Protein AF-A0A5U6JDJ9-F1 (afdb_monomer_lite)

Structure (mmCIF, N/CA/C/O backbone):
data_AF-A0A5U6JDJ9-F1
#
_entry.id   AF-A0A5U6JDJ9-F1
#
loop_
_atom_site.group_PDB
_atom_site.id
_atom_site.type_symbol
_atom_site.label_atom_id
_atom_site.label_alt_id
_atom_site.label_comp_id
_atom_site.label_asym_id
_atom_site.label_entity_id
_atom_site.label_seq_id
_atom_site.pdbx_PDB_ins_code
_atom_site.Cartn_x
_atom_site.Cartn_y
_atom_site.Cartn_z
_atom_site.occupancy
_atom_site.B_iso_or_equiv
_atom_site.auth_seq_id
_atom_site.auth_comp_id
_atom_site.auth_asym_id
_atom_site.auth_atom_id
_atom_site.pdbx_PDB_model_num
ATOM 1 N N . MET A 1 1 ? 1.071 -1.198 8.449 1.00 51.75 1 MET A N 1
ATOM 2 C CA . MET A 1 1 ? 0.507 -2.455 7.903 1.00 51.75 1 MET A CA 1
ATOM 3 C C . MET A 1 1 ? -0.867 -2.618 8.512 1.00 51.75 1 MET A C 1
ATOM 5 O O . MET A 1 1 ? -0.961 -2.592 9.732 1.00 51.75 1 MET A O 1
ATOM 9 N N . GLN A 1 2 ? -1.909 -2.753 7.690 1.00 64.31 2 GLN A N 1
ATOM 10 C CA . GLN A 1 2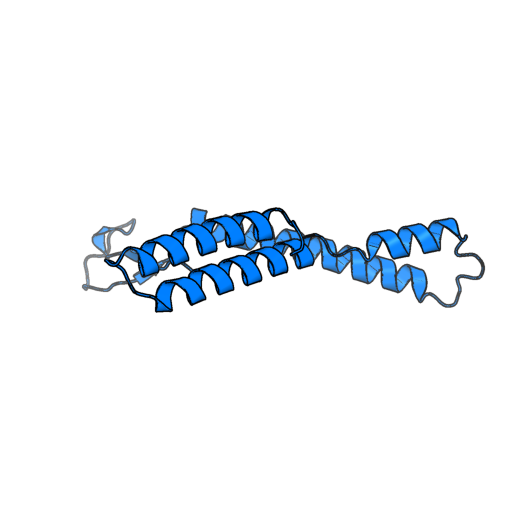 ? -3.269 -2.951 8.193 1.00 64.31 2 GLN A CA 1
ATOM 11 C C . GLN A 1 2 ? -3.293 -4.224 9.040 1.00 64.31 2 GLN A C 1
ATOM 13 O O . GLN A 1 2 ? -2.798 -5.268 8.609 1.00 64.31 2 GLN A O 1
ATOM 18 N N . GLN A 1 3 ? -3.781 -4.110 10.271 1.00 67.75 3 GLN A N 1
ATOM 19 C CA . GLN A 1 3 ? -3.819 -5.234 11.193 1.00 67.75 3 GLN A CA 1
ATOM 20 C C . GLN A 1 3 ? -4.713 -6.322 10.591 1.00 67.75 3 GLN A C 1
ATOM 22 O O . GLN A 1 3 ? -5.856 -6.051 10.222 1.00 67.75 3 GLN A O 1
ATOM 27 N N . VAL A 1 4 ? -4.177 -7.537 10.441 1.00 75.12 4 VAL A N 1
ATOM 28 C CA . VAL A 1 4 ? -4.956 -8.665 9.920 1.00 75.12 4 VAL A CA 1
ATOM 29 C C . VAL A 1 4 ? -6.096 -8.915 10.895 1.00 75.12 4 VAL A C 1
ATOM 31 O O . VAL A 1 4 ? -5.864 -9.179 12.075 1.00 75.12 4 VAL A O 1
ATOM 34 N N . LYS A 1 5 ? -7.329 -8.791 10.406 1.00 84.62 5 LYS A N 1
ATOM 35 C CA . LYS A 1 5 ? -8.511 -9.026 11.221 1.00 84.62 5 LYS A CA 1
ATOM 36 C C . LYS A 1 5 ? -8.713 -10.528 11.361 1.00 84.62 5 LYS A C 1
ATOM 38 O O . LYS A 1 5 ? -8.979 -11.222 10.381 1.00 84.62 5 LYS A O 1
ATOM 43 N N . ILE A 1 6 ? -8.533 -11.006 12.584 1.00 89.31 6 ILE A N 1
ATOM 44 C CA . ILE A 1 6 ? -8.700 -12.409 12.941 1.00 89.31 6 ILE A CA 1
ATOM 45 C C . ILE A 1 6 ? -10.106 -12.582 13.501 1.00 89.31 6 ILE A C 1
ATOM 47 O O . ILE A 1 6 ? -10.537 -11.836 14.382 1.00 89.31 6 ILE A O 1
ATOM 51 N N . TYR A 1 7 ? -10.822 -13.554 12.955 1.00 89.44 7 TYR A N 1
ATOM 52 C CA . TYR A 1 7 ? -12.144 -13.957 13.402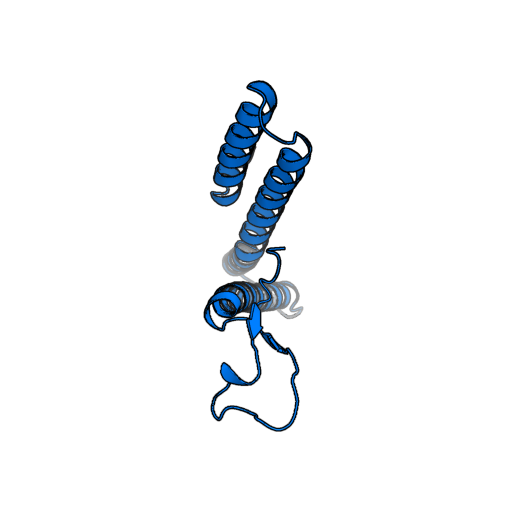 1.00 89.44 7 TYR A CA 1
ATOM 53 C C . TYR A 1 7 ? -12.026 -15.323 14.046 1.00 89.44 7 TYR A C 1
ATOM 55 O O . TYR A 1 7 ? -11.308 -16.178 13.541 1.00 89.44 7 TYR A O 1
ATOM 63 N N . THR A 1 8 ? -12.767 -15.551 15.117 1.00 90.69 8 THR A N 1
ATOM 64 C CA . THR A 1 8 ? -12.821 -16.865 15.747 1.00 90.69 8 THR A CA 1
ATOM 65 C C . THR A 1 8 ? -14.120 -17.547 15.345 1.00 90.69 8 THR A C 1
ATOM 67 O O . THR A 1 8 ? -15.190 -16.955 15.488 1.00 90.69 8 THR A O 1
ATOM 70 N N . ALA A 1 9 ? -14.033 -18.780 14.849 1.00 87.94 9 ALA A N 1
ATOM 71 C CA . ALA A 1 9 ? -15.195 -19.630 14.618 1.00 87.94 9 ALA A CA 1
ATOM 72 C C . ALA A 1 9 ? -15.207 -20.803 15.597 1.00 87.94 9 ALA A C 1
ATOM 74 O O . ALA A 1 9 ? -14.163 -21.346 15.975 1.00 87.94 9 ALA A O 1
ATOM 75 N N . SER A 1 10 ? -16.414 -21.183 15.995 1.00 86.81 10 SER A N 1
ATOM 76 C CA . SER A 1 10 ? -16.686 -22.365 16.800 1.00 86.81 10 SER A CA 1
ATOM 77 C C . SER A 1 10 ? -16.930 -23.593 15.909 1.00 86.81 10 SER A C 1
ATOM 79 O O . SER A 1 10 ? -17.206 -23.449 14.715 1.00 86.81 10 SER A O 1
ATOM 81 N N . PRO A 1 11 ? -16.905 -24.819 16.457 1.00 84.31 11 PRO A N 1
ATOM 82 C CA . PRO A 1 11 ? -17.114 -26.040 15.678 1.00 84.31 11 PRO A CA 1
ATOM 83 C C . PRO A 1 11 ? -18.506 -26.103 15.027 1.00 84.31 11 PRO A C 1
ATOM 85 O O . PRO A 1 11 ? -18.680 -26.772 14.008 1.00 84.31 11 PRO A O 1
ATOM 88 N N . SER A 1 12 ? -19.486 -25.386 15.593 1.00 85.19 12 SER A N 1
ATOM 89 C CA . SER A 1 12 ? -20.840 -25.219 15.051 1.00 85.19 12 SER A CA 1
ATOM 90 C C . SER A 1 12 ? -20.925 -24.283 13.845 1.00 85.19 12 SER A C 1
ATOM 92 O O . SER A 1 12 ? -21.875 -24.398 13.076 1.00 85.19 12 SER A O 1
ATOM 94 N N . ASP A 1 13 ? -19.950 -23.391 13.660 1.00 86.31 13 ASP A N 1
ATOM 95 C CA . ASP A 1 13 ? -19.905 -22.459 12.525 1.00 86.31 13 ASP A CA 1
ATOM 96 C C . ASP A 1 13 ? -19.282 -23.104 11.269 1.00 86.31 13 ASP A C 1
ATOM 98 O O . ASP A 1 13 ? -19.304 -22.520 10.184 1.00 86.31 13 ASP A O 1
ATOM 102 N N . LEU A 1 14 ? -18.710 -24.308 11.401 1.00 83.88 14 LEU A N 1
ATOM 103 C CA . LEU A 1 14 ? -18.064 -25.045 10.314 1.00 83.88 14 LEU A CA 1
ATOM 104 C C . LEU A 1 14 ? -19.069 -25.869 9.500 1.00 83.88 14 LEU A C 1
ATOM 106 O O . LEU A 1 14 ? -20.111 -26.302 9.991 1.00 83.88 14 LEU A O 1
ATOM 110 N N . SER A 1 15 ? -18.722 -26.137 8.239 1.00 85.94 15 SER A N 1
ATOM 111 C CA . SER A 1 15 ? -19.502 -27.002 7.353 1.00 85.94 15 SER A CA 1
ATOM 112 C C . SER A 1 15 ? -18.630 -28.151 6.816 1.00 85.94 15 SER A C 1
ATOM 114 O O . SER A 1 15 ? -17.710 -27.880 6.040 1.00 85.94 15 SER A O 1
ATOM 116 N N . PRO A 1 16 ? -18.892 -29.420 7.203 1.00 87.50 16 PRO A N 1
ATOM 117 C CA . PRO A 1 16 ? -19.909 -29.852 8.170 1.00 87.50 16 PRO A CA 1
ATOM 118 C C . PRO A 1 16 ? -19.543 -29.488 9.630 1.00 87.50 16 PRO A C 1
ATOM 120 O O . PRO A 1 16 ? -18.356 -29.357 9.936 1.00 87.50 16 PRO A O 1
ATOM 123 N N . PRO A 1 17 ? -20.528 -29.364 10.544 1.00 84.00 17 PRO A N 1
ATOM 124 C CA . PRO A 1 17 ? -20.262 -29.054 11.950 1.00 84.00 17 PRO A CA 1
ATOM 125 C C . PRO A 1 17 ? -19.507 -30.188 12.650 1.00 84.00 17 PRO A C 1
ATOM 127 O O . PRO A 1 17 ? -19.830 -31.363 12.458 1.00 84.00 17 PRO A O 1
ATOM 130 N N . VAL A 1 18 ? -18.544 -29.850 13.509 1.00 83.81 18 VAL A N 1
ATOM 131 C CA . VAL A 1 18 ? -17.757 -30.838 14.268 1.00 83.81 18 VAL A CA 1
ATOM 132 C C . VAL A 1 18 ? -18.309 -30.959 15.692 1.00 83.81 18 VAL A C 1
ATOM 134 O O . VAL A 1 18 ? -18.449 -29.960 16.387 1.00 83.81 18 VAL A O 1
ATOM 137 N N . GLN A 1 19 ? -18.641 -32.181 16.126 1.00 76.00 19 GLN A N 1
ATOM 138 C CA . GLN A 1 19 ? -19.337 -32.439 17.402 1.00 76.00 19 GLN A CA 1
ATOM 139 C C . GLN A 1 19 ? -18.468 -3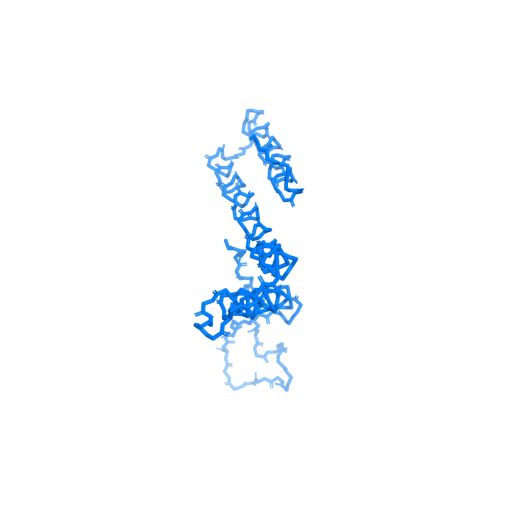3.097 18.486 1.00 76.00 19 GLN A C 1
ATOM 141 O O . GLN A 1 19 ? -18.943 -33.276 19.604 1.00 76.00 19 GLN A O 1
ATOM 146 N N . SER A 1 20 ? -17.233 -33.512 18.174 1.00 70.44 20 SER A N 1
ATOM 147 C CA . SER A 1 20 ? -16.462 -34.369 19.085 1.00 70.44 20 SER A CA 1
ATOM 148 C C . SER A 1 20 ? -15.859 -33.614 20.269 1.00 70.44 20 SER A C 1
ATOM 150 O O . SER A 1 20 ? -15.804 -34.186 21.351 1.00 70.44 20 SER A O 1
ATOM 152 N N . GLU A 1 21 ? -15.431 -32.356 20.087 1.00 70.94 21 GLU A N 1
ATOM 153 C CA . GLU A 1 21 ? -14.784 -31.533 21.122 1.00 70.94 21 GLU A CA 1
ATOM 154 C C . GLU A 1 21 ? -14.998 -30.026 20.867 1.00 70.94 21 GLU A C 1
ATOM 156 O O . GLU A 1 21 ? -15.113 -29.592 19.718 1.00 70.94 21 GLU A O 1
ATOM 161 N N . SER A 1 22 ? -15.030 -29.213 21.933 1.00 76.81 22 SER A N 1
ATOM 162 C CA . SER A 1 22 ? -15.036 -27.746 21.819 1.00 76.81 22 SER A CA 1
ATOM 163 C C . SER A 1 22 ? -13.632 -27.234 21.507 1.00 76.81 22 SER A C 1
ATOM 165 O O . SER A 1 22 ? -12.764 -27.237 22.377 1.00 76.81 2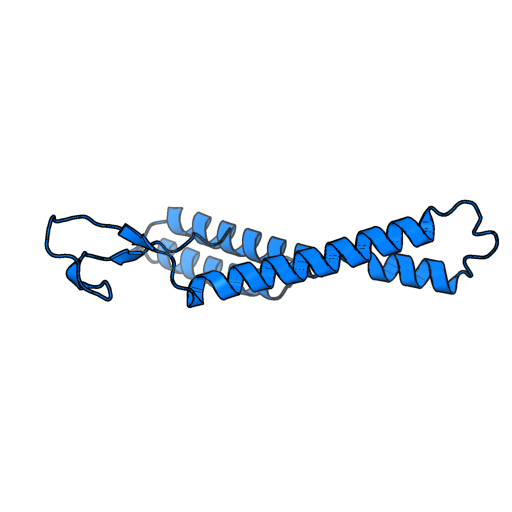2 SER A O 1
ATOM 167 N N . PHE A 1 23 ? -13.430 -26.736 20.289 1.00 80.19 23 PHE A N 1
ATOM 168 C CA . PHE A 1 23 ? -12.229 -26.007 19.882 1.00 80.19 23 PHE A CA 1
ATOM 169 C C . PHE A 1 23 ? -12.614 -24.671 19.240 1.00 80.19 23 PHE A C 1
ATOM 171 O O . PHE A 1 23 ? -13.719 -24.515 18.731 1.00 80.19 23 PHE A O 1
ATOM 178 N N . CYS A 1 24 ? -11.705 -23.705 19.247 1.00 80.94 24 CYS A N 1
ATOM 179 C CA . CYS A 1 24 ? -11.825 -22.494 18.445 1.00 80.94 24 CYS A CA 1
ATOM 180 C C . CYS A 1 24 ? -10.768 -22.510 17.339 1.00 80.94 24 CYS A C 1
ATOM 182 O O . CYS A 1 24 ? -9.655 -22.997 17.543 1.00 80.94 24 CYS A O 1
ATOM 184 N N . VAL A 1 25 ? -11.128 -21.993 16.164 1.00 85.69 25 VAL A N 1
ATOM 185 C CA . VAL A 1 25 ? -10.177 -21.733 15.079 1.00 85.69 25 VAL A CA 1
ATOM 186 C C . VAL A 1 25 ? -10.193 -20.262 14.721 1.00 85.69 25 VAL A C 1
ATOM 188 O O . VAL A 1 25 ? -11.254 -19.655 14.567 1.00 85.69 25 VAL A O 1
ATOM 191 N N . ASP A 1 26 ? -8.996 -19.719 14.564 1.00 90.69 26 ASP A N 1
ATOM 192 C CA . ASP A 1 26 ? -8.779 -18.379 14.055 1.00 90.69 26 ASP A CA 1
ATOM 193 C C . ASP A 1 26 ? -8.750 -18.413 12.525 1.00 90.69 26 ASP A C 1
ATOM 195 O O . ASP A 1 26 ? -8.062 -19.227 11.904 1.00 90.69 26 ASP A O 1
ATOM 199 N N . LEU A 1 27 ? -9.533 -17.533 11.913 1.00 88.69 27 LEU A N 1
ATOM 200 C CA . LEU A 1 27 ? -9.769 -17.457 10.479 1.00 88.69 27 LEU A CA 1
ATOM 201 C C . LEU A 1 27 ? -9.586 -16.023 9.993 1.00 88.69 27 LEU A C 1
ATOM 203 O O . LEU A 1 27 ? -9.826 -15.052 10.713 1.00 88.69 27 LEU A O 1
ATOM 207 N N . VAL A 1 28 ? -9.231 -15.900 8.718 1.00 87.31 28 VAL A N 1
ATOM 208 C CA . VAL A 1 28 ? -9.249 -14.636 7.983 1.00 87.31 28 VAL A CA 1
ATOM 209 C C . VAL A 1 28 ? -10.318 -14.753 6.910 1.00 87.31 28 VAL A C 1
ATOM 211 O O . VAL A 1 28 ? -10.344 -15.727 6.154 1.00 87.31 28 VAL A O 1
ATOM 214 N N . LEU A 1 29 ? -11.218 -13.774 6.839 1.00 87.69 29 LEU A N 1
ATOM 215 C CA . LEU A 1 29 ? -12.221 -13.758 5.782 1.00 87.69 29 LEU A CA 1
ATOM 216 C C . LEU A 1 29 ? -11.544 -13.547 4.429 1.00 87.69 29 LEU A C 1
ATOM 218 O O . LEU A 1 29 ? -10.691 -12.673 4.275 1.00 87.69 29 LEU A O 1
ATOM 222 N N . ALA A 1 30 ? -11.987 -14.290 3.414 1.00 87.44 30 ALA A N 1
ATOM 223 C CA . ALA A 1 30 ? -11.495 -14.113 2.049 1.00 87.44 30 ALA A CA 1
ATOM 224 C C . ALA A 1 30 ? -11.680 -12.665 1.557 1.00 87.44 30 ALA A C 1
ATOM 226 O O . ALA A 1 30 ? -10.847 -12.154 0.816 1.00 87.44 30 ALA A O 1
ATOM 227 N N . SER A 1 31 ? -12.737 -11.970 2.001 1.00 86.62 31 SER A N 1
ATOM 228 C CA . SER A 1 31 ? -12.945 -10.546 1.712 1.00 86.62 31 SER A CA 1
ATOM 229 C C . SER A 1 31 ? -11.789 -9.67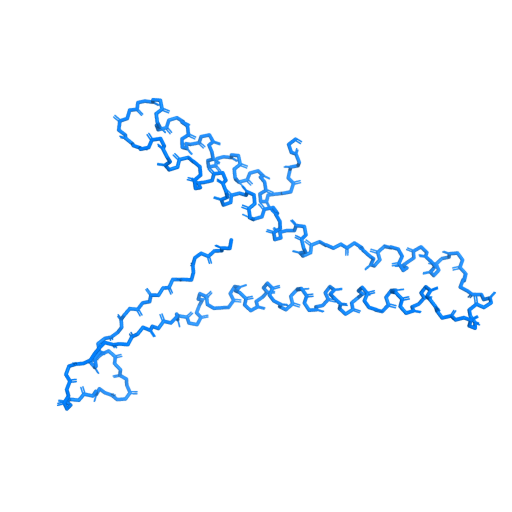1 2.176 1.00 86.62 31 SER A C 1
ATOM 231 O O . SER A 1 31 ? -11.367 -8.798 1.423 1.00 86.62 31 SER A O 1
ATOM 233 N N . ASP A 1 32 ? -11.288 -9.942 3.377 1.00 82.75 32 ASP A N 1
ATOM 234 C CA . ASP A 1 32 ? -10.264 -9.151 4.053 1.00 82.75 32 ASP A CA 1
ATOM 235 C C . ASP A 1 32 ? -8.881 -9.498 3.478 1.00 82.75 32 ASP A C 1
ATOM 237 O O . ASP A 1 32 ? -7.997 -8.649 3.398 1.00 82.75 32 ASP A O 1
ATOM 241 N N . TYR A 1 33 ? -8.716 -10.729 2.982 1.00 85.69 33 TYR A N 1
ATOM 242 C CA . TYR A 1 33 ? -7.504 -11.168 2.294 1.00 85.69 33 TYR A CA 1
ATOM 243 C C . TYR A 1 33 ? -7.366 -10.596 0.871 1.00 85.69 33 TYR A C 1
ATOM 245 O O . TYR A 1 33 ? -6.255 -10.288 0.443 1.00 85.69 33 TYR A O 1
ATOM 253 N N . ARG A 1 34 ? -8.478 -10.379 0.148 1.00 87.31 34 ARG A N 1
ATOM 254 C CA . ARG A 1 34 ? -8.459 -9.859 -1.238 1.00 87.31 34 ARG A CA 1
ATOM 255 C C . ARG A 1 34 ? -7.750 -8.513 -1.377 1.00 87.31 34 ARG A C 1
ATOM 257 O O . ARG A 1 34 ? -7.087 -8.275 -2.383 1.00 87.31 34 ARG A O 1
ATOM 264 N N . GLU A 1 35 ? -7.892 -7.622 -0.397 1.00 82.62 35 GLU A N 1
ATOM 265 C CA . GLU A 1 35 ? -7.214 -6.320 -0.435 1.00 82.62 35 GLU A CA 1
ATOM 266 C C . GLU A 1 35 ? -5.690 -6.485 -0.346 1.00 82.62 35 GLU A C 1
ATOM 268 O O . GLU A 1 35 ? -4.937 -5.827 -1.070 1.00 82.62 35 GLU A O 1
ATOM 273 N N . LEU A 1 36 ? -5.231 -7.407 0.504 1.00 85.44 36 LEU A N 1
ATOM 274 C CA . LEU A 1 36 ? -3.817 -7.728 0.640 1.00 85.44 36 LEU A CA 1
ATOM 275 C C . LEU A 1 36 ? -3.272 -8.393 -0.629 1.00 85.44 36 LEU A C 1
ATOM 277 O O . LEU A 1 36 ? -2.209 -8.001 -1.106 1.00 85.44 36 LEU A O 1
ATOM 281 N N . GLU A 1 37 ? -4.017 -9.331 -1.222 1.00 89.50 37 GLU A N 1
ATOM 282 C CA . GLU A 1 37 ? -3.660 -9.931 -2.513 1.00 89.50 37 GLU A CA 1
ATOM 283 C C . GLU A 1 37 ? -3.531 -8.877 -3.615 1.00 89.50 37 GLU A C 1
ATOM 285 O O . GLU A 1 37 ? -2.564 -8.907 -4.375 1.00 89.50 37 GLU A O 1
ATOM 290 N N . ALA A 1 38 ? -4.450 -7.908 -3.680 1.00 90.00 38 ALA A N 1
ATOM 291 C CA . ALA A 1 38 ? -4.388 -6.822 -4.655 1.00 90.00 38 ALA A CA 1
ATOM 292 C C . ALA A 1 38 ? -3.136 -5.944 -4.465 1.00 90.00 38 ALA A C 1
ATOM 294 O O . ALA A 1 38 ? -2.443 -5.639 -5.440 1.00 90.00 38 ALA A O 1
ATOM 295 N N . LYS A 1 39 ? -2.795 -5.592 -3.215 1.00 89.56 39 LYS A N 1
ATOM 296 C CA . LYS A 1 39 ? -1.560 -4.858 -2.874 1.00 89.56 39 LYS A CA 1
ATOM 297 C C . LYS A 1 39 ? -0.311 -5.649 -3.277 1.00 89.56 39 LYS A C 1
ATOM 299 O O . LYS A 1 39 ? 0.600 -5.095 -3.895 1.00 89.56 39 LYS A O 1
ATOM 304 N N . CYS A 1 40 ? -0.274 -6.948 -2.980 1.00 91.69 40 CYS A N 1
ATOM 305 C CA . CYS A 1 40 ? 0.827 -7.828 -3.370 1.00 91.69 40 CYS A CA 1
ATOM 306 C C . CYS A 1 40 ? 0.951 -7.952 -4.893 1.00 91.69 40 CYS A C 1
ATOM 308 O O . CYS A 1 40 ? 2.057 -7.844 -5.419 1.00 91.69 40 CYS A O 1
ATOM 310 N N . ALA A 1 41 ? -0.159 -8.124 -5.612 1.00 95.00 41 ALA A N 1
ATOM 311 C CA . ALA A 1 41 ? -0.164 -8.202 -7.069 1.00 95.00 41 ALA A CA 1
ATOM 312 C C . ALA A 1 41 ? 0.385 -6.916 -7.709 1.00 95.00 41 ALA A C 1
ATOM 314 O O . ALA A 1 41 ? 1.228 -6.992 -8.603 1.00 95.00 41 ALA A O 1
ATOM 315 N N . ALA A 1 42 ? -0.016 -5.742 -7.207 1.00 94.50 42 ALA A N 1
ATOM 316 C CA . ALA A 1 42 ? 0.509 -4.457 -7.668 1.00 94.50 42 ALA A CA 1
ATOM 317 C C . ALA A 1 42 ? 2.029 -4.338 -7.451 1.00 94.50 42 ALA A C 1
ATOM 319 O O . ALA A 1 42 ? 2.756 -3.965 -8.373 1.00 94.50 42 ALA A O 1
ATOM 320 N N . LEU A 1 43 ? 2.531 -4.731 -6.274 1.00 95.00 43 LEU A N 1
ATOM 321 C CA . LEU A 1 43 ? 3.970 -4.742 -5.980 1.00 95.00 43 LEU A CA 1
ATOM 322 C C . LEU A 1 43 ? 4.751 -5.745 -6.840 1.00 95.00 43 LEU A C 1
ATOM 324 O O . LEU A 1 43 ? 5.905 -5.488 -7.182 1.00 95.00 43 LEU A O 1
ATOM 328 N N . VAL A 1 44 ? 4.161 -6.889 -7.194 1.00 96.62 44 VAL A N 1
ATOM 329 C CA . VAL A 1 44 ? 4.787 -7.868 -8.097 1.00 96.62 44 VAL A CA 1
ATOM 330 C C . VAL A 1 44 ? 4.919 -7.294 -9.507 1.00 96.62 44 VAL A C 1
ATOM 332 O O . VAL A 1 44 ? 5.989 -7.411 -10.106 1.00 96.62 44 VAL A O 1
ATOM 335 N N . VAL A 1 45 ? 3.870 -6.643 -10.018 1.00 95.31 45 VAL A N 1
ATOM 336 C CA . VAL A 1 45 ? 3.894 -5.967 -11.325 1.00 95.31 45 VAL A CA 1
ATOM 337 C C . VAL A 1 45 ? 4.950 -4.863 -11.343 1.00 95.31 45 VAL A C 1
ATOM 339 O O . VAL A 1 45 ? 5.773 -4.820 -12.257 1.00 95.31 45 VAL A O 1
ATOM 342 N N . GLU A 1 46 ? 4.983 -4.020 -10.310 1.00 95.88 46 GLU A N 1
ATOM 343 C CA . GLU A 1 46 ? 5.990 -2.966 -10.161 1.00 95.88 46 GLU A CA 1
ATOM 344 C C . GLU A 1 46 ? 7.413 -3.546 -10.121 1.00 95.88 46 GLU A C 1
ATOM 346 O O . GLU A 1 46 ? 8.280 -3.124 -10.882 1.00 95.88 46 GLU A O 1
ATOM 351 N N . ASN A 1 47 ? 7.656 -4.589 -9.320 1.00 95.44 47 ASN A N 1
ATOM 352 C CA . ASN A 1 47 ? 8.962 -5.250 -9.261 1.00 95.44 47 ASN A CA 1
ATOM 353 C C . ASN A 1 47 ? 9.389 -5.858 -10.604 1.00 95.44 47 ASN A C 1
ATOM 355 O O . ASN A 1 47 ? 10.574 -5.826 -10.946 1.00 95.44 47 ASN A O 1
ATOM 359 N N . ALA A 1 48 ? 8.456 -6.431 -11.365 1.00 94.75 48 ALA A N 1
ATOM 360 C CA . ALA A 1 48 ? 8.744 -6.948 -12.698 1.00 94.75 48 ALA A CA 1
ATOM 361 C C . ALA A 1 48 ? 9.149 -5.816 -13.659 1.00 94.75 48 ALA A C 1
ATOM 363 O O . ALA A 1 48 ? 10.135 -5.960 -14.387 1.00 94.75 48 ALA A O 1
ATOM 364 N N . ALA A 1 49 ? 8.451 -4.676 -13.608 1.00 92.00 49 ALA A N 1
ATOM 365 C CA . ALA A 1 49 ? 8.786 -3.487 -14.390 1.00 92.00 49 ALA A CA 1
ATOM 366 C C . ALA A 1 49 ? 10.167 -2.926 -14.017 1.00 92.00 49 ALA A C 1
ATOM 368 O O . ALA A 1 49 ? 10.988 -2.708 -14.908 1.00 92.00 49 ALA A O 1
ATOM 369 N N . LEU A 1 50 ? 10.477 -2.806 -12.720 1.00 94.00 50 LEU A N 1
ATOM 370 C CA . LEU A 1 50 ? 11.786 -2.356 -12.231 1.00 94.00 50 LEU A CA 1
ATOM 371 C C . LEU A 1 50 ? 12.926 -3.264 -12.699 1.00 94.00 50 LEU A C 1
ATOM 373 O O . LEU A 1 50 ? 13.945 -2.783 -13.196 1.00 94.00 50 LEU A O 1
ATOM 377 N N . LYS A 1 51 ? 12.759 -4.588 -12.585 1.00 92.00 51 LYS A N 1
ATOM 378 C CA . LYS A 1 51 ? 13.758 -5.558 -13.067 1.00 92.00 51 LYS A CA 1
ATOM 379 C C . LYS A 1 51 ? 13.949 -5.466 -14.580 1.00 92.00 51 LYS A C 1
ATOM 381 O O . LYS A 1 51 ? 15.080 -5.547 -15.057 1.00 92.00 51 LYS A O 1
ATOM 386 N N . SER A 1 52 ? 12.865 -5.267 -15.330 1.00 88.00 52 SER A N 1
ATOM 387 C CA . SER A 1 52 ? 12.921 -5.073 -16.780 1.00 88.00 52 SER A CA 1
ATOM 388 C C . SER A 1 52 ? 13.638 -3.774 -17.156 1.00 88.00 52 SER A C 1
ATOM 390 O O . SER A 1 52 ? 14.495 -3.786 -18.039 1.00 88.00 52 SER A O 1
ATOM 392 N N . ALA A 1 53 ? 13.330 -2.666 -16.474 1.00 87.25 53 ALA A N 1
ATOM 393 C CA . ALA A 1 53 ? 13.980 -1.374 -16.677 1.00 87.25 53 ALA A CA 1
ATOM 394 C C . ALA A 1 53 ? 15.480 -1.450 -16.366 1.00 87.25 53 ALA A C 1
ATOM 396 O O . ALA A 1 53 ? 16.301 -1.003 -17.165 1.00 87.25 53 ALA A O 1
ATOM 397 N N . LEU A 1 54 ? 15.848 -2.099 -15.256 1.00 87.12 54 LEU A N 1
ATOM 398 C CA . LEU A 1 54 ? 17.242 -2.325 -14.890 1.00 87.12 54 LEU A CA 1
ATOM 399 C C . LEU A 1 54 ? 17.983 -3.126 -15.965 1.00 87.12 54 LEU A C 1
ATOM 401 O O . LEU A 1 54 ? 19.066 -2.724 -16.379 1.00 87.12 54 LEU A O 1
ATOM 405 N N . ASN A 1 55 ? 17.394 -4.222 -16.454 1.00 84.06 55 ASN A N 1
ATOM 406 C CA . ASN A 1 55 ? 18.003 -5.013 -17.520 1.00 84.06 55 ASN A CA 1
ATOM 407 C C . ASN A 1 55 ? 18.187 -4.178 -18.799 1.00 84.06 55 ASN A C 1
ATOM 409 O O . ASN A 1 55 ? 19.264 -4.188 -19.381 1.00 84.06 55 ASN A O 1
ATOM 413 N N . ALA A 1 56 ? 17.186 -3.390 -19.199 1.00 79.81 56 ALA A N 1
ATOM 414 C CA . ALA A 1 56 ? 17.288 -2.512 -20.367 1.00 79.81 56 ALA A CA 1
ATOM 415 C C . ALA A 1 56 ? 18.407 -1.458 -20.240 1.00 79.81 56 ALA A C 1
ATOM 417 O O . ALA A 1 56 ? 19.008 -1.081 -21.243 1.00 79.81 56 ALA A O 1
ATOM 418 N N . ILE A 1 57 ? 18.698 -0.988 -19.024 1.00 78.19 57 ILE A N 1
ATOM 419 C CA . ILE A 1 57 ? 19.759 -0.006 -18.756 1.00 78.19 57 ILE A CA 1
ATOM 420 C C . ILE A 1 57 ? 21.148 -0.662 -18.705 1.00 78.19 57 ILE A C 1
ATOM 422 O O . ILE A 1 57 ? 22.119 -0.048 -19.145 1.00 78.19 57 ILE A O 1
ATOM 426 N N . LEU A 1 58 ? 21.258 -1.874 -18.149 1.00 77.81 58 LEU A N 1
ATOM 427 C CA . LEU A 1 58 ? 22.540 -2.503 -17.807 1.00 77.81 58 LEU A CA 1
ATOM 428 C C . LEU A 1 58 ? 23.117 -3.423 -18.899 1.00 77.81 58 LEU A C 1
ATOM 430 O O . LEU A 1 58 ? 24.239 -3.899 -18.743 1.00 77.81 58 LEU A O 1
ATOM 434 N N . GLN A 1 59 ? 22.381 -3.704 -19.980 1.00 71.50 59 GLN A N 1
ATOM 435 C CA . GLN A 1 59 ? 22.849 -4.567 -21.075 1.00 71.50 59 GLN A CA 1
ATOM 436 C C . GLN A 1 59 ? 24.074 -3.949 -21.793 1.00 71.50 59 GLN A C 1
ATOM 438 O O . GLN A 1 59 ? 23.952 -2.872 -22.381 1.00 71.50 59 GLN A O 1
ATOM 443 N N . PRO A 1 60 ? 25.251 -4.610 -21.781 1.00 55.22 60 PRO A N 1
ATOM 444 C CA . PRO A 1 60 ? 26.506 -4.045 -22.290 1.00 55.22 60 PRO A CA 1
ATOM 445 C C . PRO A 1 60 ? 26.608 -3.972 -23.826 1.00 55.22 60 PRO A C 1
ATOM 447 O O . PRO A 1 60 ? 27.388 -3.168 -24.329 1.00 55.22 60 PRO A O 1
ATOM 450 N N . ASP A 1 61 ? 25.783 -4.714 -24.576 1.00 58.38 61 ASP A N 1
ATOM 451 C CA . ASP A 1 61 ? 25.737 -4.654 -26.052 1.00 58.38 61 ASP A CA 1
ATOM 452 C C . ASP A 1 61 ? 24.831 -3.523 -26.591 1.00 58.38 61 ASP A C 1
ATOM 454 O O . ASP A 1 61 ? 24.609 -3.391 -27.797 1.00 58.38 61 ASP A O 1
ATOM 458 N N . ALA A 1 62 ? 24.310 -2.661 -25.709 1.00 56.34 62 ALA A N 1
ATOM 459 C CA . ALA A 1 62 ? 23.408 -1.557 -26.031 1.00 56.34 62 ALA A CA 1
ATOM 460 C C . ALA A 1 62 ? 24.131 -0.339 -26.638 1.00 56.34 62 ALA A C 1
ATOM 462 O O . ALA A 1 62 ? 23.963 0.795 -26.183 1.00 56.34 62 ALA A O 1
ATOM 463 N N . ALA A 1 63 ? 24.892 -0.544 -27.715 1.00 53.66 63 ALA A N 1
ATOM 464 C CA . ALA A 1 63 ? 25.479 0.542 -28.502 1.00 53.66 63 ALA A CA 1
ATOM 465 C C . ALA A 1 63 ? 24.432 1.551 -29.028 1.00 53.66 63 ALA A C 1
ATOM 467 O O . ALA A 1 63 ? 24.801 2.647 -29.437 1.00 53.66 63 ALA A O 1
ATOM 468 N N . VAL A 1 64 ? 23.129 1.240 -28.976 1.00 56.62 64 VAL A N 1
ATOM 469 C CA . VAL A 1 64 ? 22.047 2.193 -29.261 1.00 56.62 64 VAL A CA 1
ATOM 470 C C . VAL A 1 64 ? 20.820 1.905 -28.384 1.00 56.62 64 VAL A C 1
ATOM 472 O O . VAL A 1 64 ? 19.752 1.554 -28.884 1.00 56.62 64 VAL A O 1
ATOM 475 N N . LEU A 1 65 ? 20.903 2.085 -27.061 1.00 60.19 65 LEU A N 1
ATOM 476 C CA . LEU A 1 65 ? 19.676 2.517 -26.385 1.00 60.19 65 LEU A CA 1
ATOM 477 C C . LEU A 1 65 ? 19.460 3.973 -26.817 1.00 60.19 65 LEU A C 1
ATOM 479 O O . LEU A 1 65 ? 20.059 4.886 -26.244 1.00 60.19 65 LEU A O 1
ATOM 483 N N . GLU A 1 66 ? 18.672 4.188 -27.880 1.00 67.56 66 GLU A N 1
ATOM 484 C CA . GLU A 1 66 ? 18.246 5.535 -28.272 1.00 67.56 66 GLU A CA 1
ATOM 485 C C . GLU A 1 66 ? 17.789 6.284 -27.017 1.00 67.56 66 GLU A C 1
ATOM 487 O O . GLU A 1 66 ? 17.167 5.699 -26.125 1.00 67.56 66 GLU A O 1
ATOM 492 N N . ARG A 1 67 ? 18.076 7.587 -26.934 1.00 68.00 67 ARG A N 1
ATOM 493 C CA . ARG A 1 67 ? 17.683 8.438 -25.797 1.00 68.00 67 ARG A CA 1
ATOM 494 C C . ARG A 1 67 ? 16.237 8.173 -25.346 1.00 68.00 67 ARG A C 1
ATOM 496 O O . ARG A 1 67 ? 15.973 8.129 -24.149 1.00 68.00 67 ARG A O 1
ATOM 503 N N . ASN A 1 68 ? 15.338 7.914 -26.295 1.00 67.69 68 ASN A N 1
ATOM 504 C CA . ASN A 1 68 ? 13.931 7.584 -26.069 1.00 67.69 68 ASN A CA 1
ATOM 505 C C . ASN A 1 68 ? 13.711 6.298 -25.249 1.00 67.69 68 ASN A C 1
ATOM 507 O O . ASN A 1 68 ? 12.839 6.264 -24.386 1.00 67.69 68 ASN A O 1
ATOM 511 N N . HIS A 1 69 ? 14.507 5.251 -25.468 1.00 72.31 69 HIS A N 1
ATOM 512 C CA . HIS A 1 69 ? 14.433 4.007 -24.698 1.00 72.31 69 HIS A CA 1
ATOM 513 C C . HIS A 1 69 ? 14.970 4.178 -23.273 1.00 72.31 69 HIS A C 1
ATOM 515 O O . HIS A 1 69 ? 14.406 3.606 -22.344 1.00 72.31 69 HIS A O 1
ATOM 521 N N . ARG A 1 70 ? 16.000 5.015 -23.071 1.00 73.06 70 ARG A N 1
ATOM 522 C CA . ARG A 1 70 ? 16.497 5.344 -21.720 1.00 73.06 70 ARG A CA 1
ATOM 523 C C . ARG A 1 70 ? 15.468 6.140 -20.927 1.00 73.06 70 ARG A C 1
ATOM 525 O O . ARG A 1 70 ? 15.274 5.861 -19.753 1.00 73.06 70 ARG A O 1
ATOM 532 N N . VAL A 1 71 ? 14.803 7.101 -21.571 1.00 77.94 71 VAL A N 1
ATOM 533 C CA . VAL A 1 71 ? 13.727 7.890 -20.950 1.00 77.94 71 VAL A CA 1
ATOM 534 C C . VAL A 1 71 ? 12.567 6.983 -20.538 1.00 77.94 71 VAL A C 1
ATOM 536 O O . VAL A 1 71 ? 12.177 7.009 -19.380 1.00 77.94 71 VAL A O 1
ATOM 539 N N . ARG A 1 72 ? 12.104 6.087 -21.419 1.00 78.38 72 ARG A N 1
ATOM 540 C CA . ARG A 1 72 ? 11.052 5.115 -21.066 1.00 78.38 72 ARG A CA 1
ATOM 541 C C . ARG A 1 72 ? 11.457 4.167 -19.936 1.00 78.38 72 ARG A C 1
ATOM 543 O O . ARG A 1 72 ? 10.620 3.821 -19.111 1.00 78.38 72 ARG A O 1
ATOM 550 N N . ALA A 1 73 ? 12.718 3.735 -19.901 1.00 79.38 73 ALA A N 1
ATOM 551 C CA . ALA A 1 73 ? 13.222 2.907 -18.809 1.00 79.38 73 ALA A CA 1
ATOM 552 C C . ALA A 1 73 ? 13.233 3.675 -17.478 1.00 79.38 73 ALA A C 1
ATOM 554 O O . ALA A 1 73 ? 12.871 3.098 -16.463 1.00 79.38 73 ALA A O 1
ATOM 555 N N . LEU A 1 74 ? 13.588 4.966 -17.488 1.00 81.19 74 LEU A N 1
ATOM 556 C CA . LEU A 1 74 ? 13.514 5.832 -16.307 1.00 81.19 74 LEU A CA 1
ATOM 557 C C . LEU A 1 74 ? 12.068 6.071 -15.851 1.00 81.19 74 LEU A C 1
ATOM 559 O O . LEU A 1 74 ? 11.804 5.994 -14.657 1.00 81.19 74 LEU A O 1
ATOM 563 N N . ASP A 1 75 ? 11.126 6.288 -16.772 1.00 83.81 75 ASP A N 1
ATOM 564 C CA . ASP A 1 75 ? 9.702 6.422 -16.427 1.00 83.81 75 ASP A CA 1
ATOM 565 C C . ASP A 1 75 ? 9.161 5.133 -15.784 1.00 83.81 75 ASP A C 1
ATOM 567 O O . ASP A 1 75 ? 8.416 5.174 -14.806 1.00 83.81 75 ASP A O 1
ATOM 571 N N . ALA A 1 76 ? 9.596 3.969 -16.279 1.00 82.88 76 ALA A N 1
ATOM 572 C CA . ALA A 1 76 ? 9.271 2.663 -15.705 1.00 82.88 76 ALA A CA 1
ATOM 573 C C . ALA A 1 76 ? 9.934 2.393 -14.338 1.00 82.88 76 ALA A C 1
ATOM 575 O O . ALA A 1 76 ? 9.632 1.375 -13.717 1.00 82.88 76 ALA A O 1
ATOM 576 N N . MET A 1 77 ? 10.826 3.276 -13.868 1.00 87.50 77 MET A N 1
ATOM 577 C CA . MET A 1 77 ? 11.384 3.224 -12.513 1.00 87.50 77 MET A CA 1
ATOM 578 C C . MET A 1 77 ? 10.522 3.937 -11.468 1.00 87.50 77 MET A C 1
ATOM 580 O O . MET A 1 77 ? 10.849 3.867 -10.284 1.00 87.50 77 MET A O 1
ATOM 584 N N . ALA A 1 78 ? 9.434 4.600 -11.870 1.00 91.19 78 ALA A N 1
ATOM 585 C CA . ALA A 1 78 ? 8.441 5.090 -10.923 1.00 91.19 78 ALA A CA 1
ATOM 586 C C . ALA A 1 78 ? 7.840 3.923 -10.123 1.00 91.19 78 ALA A C 1
ATOM 588 O O . ALA A 1 78 ? 7.584 2.848 -10.673 1.00 91.19 78 ALA A O 1
ATOM 589 N N . THR A 1 79 ? 7.587 4.145 -8.832 1.00 94.81 79 THR A N 1
ATOM 590 C CA . THR A 1 79 ? 7.094 3.110 -7.911 1.00 94.81 79 THR A CA 1
ATOM 591 C C . THR A 1 79 ? 5.758 3.487 -7.256 1.00 94.81 79 THR A C 1
ATOM 593 O O . THR A 1 79 ? 5.658 3.576 -6.029 1.00 94.81 79 THR A O 1
ATOM 596 N N . PRO A 1 80 ? 4.693 3.713 -8.050 1.00 93.25 80 PRO A N 1
ATOM 597 C CA . PRO A 1 80 ? 3.414 4.204 -7.541 1.00 93.25 80 PRO A CA 1
ATOM 598 C C . PRO A 1 80 ? 2.743 3.253 -6.537 1.00 93.25 80 PRO A C 1
ATOM 600 O O . PRO A 1 80 ? 2.065 3.717 -5.621 1.00 93.25 80 PRO A O 1
ATOM 603 N N . ALA A 1 81 ? 2.920 1.932 -6.663 1.00 93.88 81 ALA A N 1
ATOM 604 C CA . ALA A 1 81 ? 2.375 0.979 -5.697 1.00 93.88 81 ALA A CA 1
ATOM 605 C C . ALA A 1 81 ? 3.140 1.057 -4.368 1.00 93.88 81 ALA A C 1
ATOM 607 O O . ALA A 1 81 ? 2.530 1.019 -3.297 1.00 93.88 81 ALA A O 1
ATOM 608 N N . THR A 1 82 ? 4.464 1.218 -4.419 1.00 94.75 82 THR A N 1
ATOM 609 C CA . THR A 1 82 ? 5.270 1.478 -3.218 1.00 94.75 82 THR A CA 1
ATOM 610 C C . THR A 1 82 ? 4.910 2.819 -2.574 1.00 94.75 82 THR A C 1
ATOM 612 O O . THR A 1 82 ? 4.725 2.875 -1.358 1.00 94.75 82 THR A O 1
ATOM 615 N N . GLU A 1 83 ? 4.755 3.887 -3.358 1.00 94.06 83 GLU A N 1
ATOM 616 C CA . GLU A 1 83 ? 4.365 5.215 -2.868 1.00 94.06 83 GLU A CA 1
ATOM 617 C C . GLU A 1 83 ? 2.982 5.202 -2.207 1.00 94.06 83 GLU A C 1
ATOM 619 O O . GLU A 1 83 ? 2.828 5.726 -1.102 1.00 94.06 83 GLU A O 1
ATOM 624 N N . ALA A 1 84 ? 1.996 4.541 -2.822 1.00 92.38 84 ALA A N 1
ATOM 625 C CA . ALA A 1 84 ? 0.663 4.371 -2.248 1.00 92.38 84 ALA A CA 1
ATOM 626 C C . ALA A 1 84 ? 0.700 3.585 -0.926 1.00 92.38 84 ALA A C 1
ATOM 628 O O . ALA A 1 84 ? 0.045 3.963 0.046 1.00 92.38 84 ALA A O 1
ATOM 629 N N . ASN A 1 85 ? 1.511 2.526 -0.848 1.00 91.00 85 ASN A N 1
ATOM 630 C CA . ASN A 1 85 ? 1.693 1.773 0.394 1.00 91.00 85 ASN A CA 1
ATOM 631 C C . ASN A 1 85 ? 2.373 2.615 1.482 1.00 91.00 85 ASN A C 1
ATOM 633 O O . ASN A 1 85 ? 1.987 2.539 2.647 1.00 91.00 85 ASN A O 1
ATOM 637 N N . LEU A 1 86 ? 3.363 3.435 1.125 1.00 93.25 86 LEU A N 1
ATOM 638 C CA . LEU A 1 86 ? 4.030 4.327 2.070 1.00 93.25 86 LEU A CA 1
ATOM 639 C C . LEU A 1 86 ? 3.083 5.422 2.580 1.00 93.25 86 LEU A C 1
ATOM 641 O O . LEU A 1 86 ? 3.104 5.742 3.768 1.00 93.25 86 LEU A O 1
ATOM 645 N N . ALA A 1 87 ? 2.235 5.969 1.708 1.00 93.38 87 ALA A N 1
ATOM 646 C CA . ALA A 1 87 ? 1.170 6.895 2.078 1.00 93.38 87 ALA A CA 1
ATOM 647 C C . ALA A 1 87 ? 0.182 6.266 3.074 1.00 93.38 87 ALA A C 1
ATOM 649 O O . ALA A 1 87 ? -0.144 6.887 4.085 1.00 93.38 87 ALA A O 1
ATOM 650 N N . GLU A 1 88 ? -0.229 5.018 2.837 1.00 92.19 88 GLU A N 1
ATOM 651 C CA . GLU A 1 88 ? -1.094 4.269 3.754 1.00 92.19 88 GLU A CA 1
ATOM 652 C C . GLU A 1 88 ? -0.418 4.018 5.109 1.00 92.19 88 GLU A C 1
ATOM 654 O O . GLU A 1 88 ? -1.044 4.213 6.147 1.00 92.19 88 GLU A O 1
ATOM 659 N N . VAL A 1 89 ? 0.865 3.637 5.132 1.00 92.62 89 VAL A N 1
ATOM 660 C CA . VAL A 1 89 ? 1.612 3.448 6.390 1.00 92.62 89 VAL A CA 1
ATOM 661 C C . VAL A 1 89 ? 1.690 4.752 7.180 1.00 92.62 89 VAL A C 1
ATOM 663 O O . VAL A 1 89 ? 1.373 4.760 8.364 1.00 92.62 89 VAL A O 1
ATOM 666 N N . ARG A 1 90 ? 2.024 5.871 6.527 1.00 94.31 90 ARG A N 1
ATOM 667 C CA . ARG A 1 90 ? 2.065 7.186 7.186 1.00 94.31 90 ARG A CA 1
ATOM 668 C C . ARG A 1 90 ? 0.697 7.586 7.746 1.00 94.31 90 ARG A C 1
ATOM 670 O O . ARG A 1 90 ? 0.629 8.128 8.844 1.00 94.31 90 ARG A O 1
ATOM 677 N N . ALA A 1 91 ? -0.384 7.310 7.014 1.00 94.62 91 ALA A N 1
ATOM 678 C CA . ALA A 1 91 ? -1.748 7.558 7.477 1.00 94.62 91 ALA A CA 1
ATOM 679 C C . ALA A 1 91 ? -2.089 6.725 8.724 1.00 94.62 91 ALA A C 1
ATOM 681 O O . ALA A 1 91 ? -2.607 7.261 9.701 1.00 94.62 91 ALA A O 1
ATOM 682 N N . GLN A 1 92 ? -1.727 5.440 8.720 1.00 92.94 92 GLN A N 1
ATOM 683 C CA . GLN A 1 92 ? -1.905 4.546 9.867 1.00 92.94 92 GLN A CA 1
ATOM 684 C C . GLN A 1 92 ? -1.090 5.002 11.081 1.00 92.94 92 GLN A C 1
ATOM 686 O O . GLN A 1 92 ? -1.591 4.968 12.200 1.00 92.94 92 GLN A O 1
ATOM 691 N N . ASP A 1 93 ? 0.146 5.460 10.879 1.00 93.81 93 ASP A N 1
ATOM 692 C CA . ASP A 1 93 ? 0.999 5.947 11.967 1.00 93.81 93 ASP A CA 1
ATOM 693 C C . ASP A 1 93 ? 0.406 7.193 12.643 1.00 93.81 93 ASP A C 1
ATOM 695 O O . ASP A 1 93 ? 0.437 7.311 13.869 1.00 93.81 93 ASP A O 1
ATOM 699 N N . VAL A 1 94 ? -0.194 8.096 11.861 1.00 95.06 94 VAL A N 1
ATOM 700 C CA . VAL A 1 94 ? -0.928 9.267 12.369 1.00 95.06 94 VAL A CA 1
ATOM 701 C C . VAL A 1 94 ? -2.153 8.842 13.183 1.00 95.06 94 VAL A C 1
ATOM 703 O O . VAL A 1 94 ? -2.374 9.360 14.280 1.00 95.06 94 VAL A O 1
ATOM 706 N N . GLU A 1 95 ? -2.933 7.888 12.675 1.00 94.75 95 GLU A N 1
ATOM 707 C CA . GLU A 1 95 ? -4.104 7.347 13.372 1.00 94.75 95 GLU A CA 1
ATOM 708 C C . GLU A 1 95 ? -3.689 6.701 14.703 1.00 94.75 95 GLU A C 1
ATOM 710 O O . GLU A 1 95 ? -4.208 7.083 15.754 1.00 94.75 95 GLU A O 1
ATOM 715 N N . MET A 1 96 ? -2.670 5.833 14.692 1.00 93.50 96 MET A N 1
ATOM 716 C CA . MET A 1 96 ? -2.115 5.194 15.893 1.00 93.50 96 MET A CA 1
ATOM 717 C C . MET A 1 96 ? -1.543 6.205 16.896 1.00 93.50 96 MET A C 1
ATOM 719 O O . MET A 1 96 ? -1.667 6.024 18.110 1.00 93.50 96 MET A O 1
ATOM 723 N N . PHE A 1 97 ? -0.910 7.282 16.423 1.00 93.50 97 PHE A N 1
ATOM 724 C CA . PHE A 1 97 ? -0.427 8.351 17.294 1.00 93.50 97 PHE A CA 1
ATOM 725 C C . PHE A 1 97 ? -1.587 9.075 17.990 1.00 93.50 97 PHE A C 1
ATOM 727 O O . PHE A 1 97 ? -1.520 9.336 19.193 1.00 93.50 97 PHE A O 1
ATOM 734 N N . SER A 1 98 ? -2.679 9.345 17.268 1.00 94.69 98 SER A N 1
ATOM 735 C CA . SER A 1 98 ? -3.858 10.026 17.817 1.00 94.69 98 SER A CA 1
ATOM 736 C C . SER A 1 98 ? -4.547 9.242 18.941 1.00 94.69 98 SER A C 1
ATOM 738 O O . SER A 1 98 ? -5.095 9.831 19.874 1.00 94.69 98 SER A O 1
ATOM 740 N N . GLU A 1 99 ? -4.458 7.910 18.928 1.00 92.44 99 GLU A N 1
ATOM 741 C CA . GLU A 1 99 ? -5.016 7.061 19.984 1.00 92.44 99 GLU A CA 1
ATOM 742 C C . GLU A 1 99 ? -4.359 7.301 21.350 1.00 92.44 99 GLU A C 1
ATOM 744 O O . GLU A 1 99 ? -4.999 7.105 22.387 1.00 92.44 99 GLU A O 1
ATOM 749 N N . LYS A 1 100 ? -3.113 7.798 21.381 1.00 92.88 100 LYS A N 1
ATOM 750 C CA . LYS A 1 100 ? -2.395 8.115 22.629 1.00 92.88 100 LYS A CA 1
ATOM 751 C C . LYS A 1 100 ? -3.031 9.252 23.428 1.00 92.88 100 LYS A C 1
ATOM 753 O O . LYS A 1 100 ? -2.749 9.374 24.616 1.00 92.88 100 LYS A O 1
ATOM 758 N N . PHE A 1 101 ? -3.908 10.042 22.812 1.00 89.69 101 PHE A N 1
ATOM 759 C CA . PHE A 1 101 ? -4.611 11.144 23.467 1.00 89.69 101 PHE A CA 1
ATOM 760 C C . PHE A 1 101 ? -5.863 10.697 24.240 1.00 89.69 101 PHE A C 1
ATOM 762 O O . PHE A 1 101 ? -6.505 11.525 24.882 1.00 89.69 101 PHE A O 1
ATOM 769 N N . GLY A 1 102 ? -6.215 9.404 24.222 1.00 87.56 102 GLY A N 1
ATOM 770 C CA . GLY A 1 102 ? -7.413 8.907 24.903 1.00 87.56 102 GLY A CA 1
ATOM 771 C C . GLY A 1 102 ? -8.695 9.477 24.290 1.00 87.56 102 GLY A C 1
ATOM 772 O O . GLY A 1 102 ? -8.759 9.720 23.088 1.00 87.56 102 GLY A O 1
ATOM 773 N N . GLY A 1 103 ? -9.750 9.656 25.078 1.00 86.19 103 GLY A N 1
ATOM 774 C CA . GLY A 1 103 ? -11.003 10.255 24.614 1.00 86.19 103 GLY A CA 1
ATOM 775 C C . GLY A 1 103 ? -11.796 10.869 25.760 1.00 86.19 103 GLY A C 1
ATOM 776 O O . GLY A 1 103 ? -11.501 10.604 26.927 1.00 86.19 103 GLY A O 1
ATOM 777 N N . GLY A 1 104 ? -12.806 11.670 25.422 1.00 84.06 104 GLY A N 1
ATOM 778 C CA . GLY A 1 104 ? -13.721 12.258 26.406 1.00 84.06 104 GLY A CA 1
ATOM 779 C C . GLY A 1 104 ? -13.323 13.652 26.888 1.00 84.06 104 GLY A C 1
ATOM 780 O O . GLY A 1 104 ? -13.911 14.163 27.840 1.00 84.06 104 GLY A O 1
ATOM 781 N N . THR A 1 105 ? -12.349 14.287 26.233 1.00 92.38 105 THR A N 1
ATOM 782 C CA . THR A 1 105 ? -12.057 15.714 26.397 1.00 92.38 105 THR A CA 1
ATOM 783 C C . THR A 1 105 ? -12.153 16.418 25.050 1.00 92.38 105 THR A C 1
ATOM 785 O O . THR A 1 105 ? -11.809 15.850 24.017 1.00 92.38 105 THR A O 1
ATOM 788 N N . LEU A 1 106 ? -12.530 17.699 25.059 1.00 91.88 106 LEU A N 1
ATOM 789 C CA . LEU A 1 106 ? -12.597 18.503 23.832 1.00 91.88 106 LEU A CA 1
ATOM 790 C C . LEU A 1 106 ? -11.266 18.506 23.059 1.00 91.88 106 LEU A C 1
ATOM 792 O O . LEU A 1 106 ? -11.263 18.476 21.833 1.00 91.88 106 LEU A O 1
ATOM 796 N N . ILE A 1 107 ? -10.134 18.513 23.774 1.00 91.56 107 ILE A N 1
ATOM 797 C CA . ILE A 1 107 ? -8.800 18.524 23.162 1.00 91.56 107 ILE A CA 1
ATOM 798 C C . ILE A 1 107 ? -8.472 17.160 22.542 1.00 91.56 107 ILE A C 1
ATOM 800 O O . ILE A 1 107 ? -8.031 17.119 21.396 1.00 91.56 107 ILE A O 1
ATOM 804 N N . SER A 1 108 ? -8.697 16.051 23.258 1.00 93.06 108 SER A N 1
ATOM 805 C CA . SER A 1 108 ? -8.443 14.702 22.723 1.00 93.06 108 SER A CA 1
ATOM 806 C C . SER A 1 108 ? -9.286 14.411 21.486 1.00 93.06 108 SER A C 1
ATOM 808 O O . SER A 1 108 ? -8.791 13.832 20.522 1.00 93.06 108 SER A O 1
ATOM 810 N N . ASP A 1 109 ? -10.544 14.847 21.499 1.00 93.44 109 ASP A N 1
ATOM 811 C CA . ASP A 1 109 ? -11.482 14.582 20.413 1.00 93.44 109 ASP A CA 1
ATOM 812 C C . ASP A 1 109 ? -11.128 15.433 19.179 1.00 93.44 109 ASP A C 1
ATOM 814 O O . ASP A 1 109 ? -11.108 14.925 18.060 1.00 93.44 109 ASP A O 1
ATOM 818 N N . MET A 1 110 ? -10.713 16.691 19.381 1.00 94.62 110 MET A N 1
ATOM 819 C CA . MET A 1 110 ? -10.197 17.546 18.306 1.00 94.62 110 MET A CA 1
ATOM 820 C C . MET A 1 110 ? -8.924 16.975 17.664 1.00 94.62 110 MET A C 1
ATOM 822 O O . MET A 1 110 ? -8.812 16.961 16.440 1.00 94.62 110 MET A O 1
ATOM 826 N N . VAL A 1 111 ? -7.967 16.482 18.462 1.00 94.44 111 VAL A N 1
ATOM 827 C CA . VAL A 1 111 ? -6.729 15.873 17.937 1.00 94.44 111 VAL A CA 1
ATOM 828 C C . VAL A 1 111 ? -7.037 14.646 17.079 1.00 94.44 111 VAL A C 1
ATOM 830 O O . VAL A 1 111 ? -6.417 14.467 16.032 1.00 94.44 111 VAL A O 1
ATOM 833 N N . LYS A 1 112 ? -8.011 13.823 17.482 1.00 95.19 112 LYS A N 1
ATOM 834 C CA . LYS A 1 112 ? -8.430 12.641 16.719 1.00 95.19 112 LYS A CA 1
ATOM 835 C C . LYS A 1 112 ? -9.061 12.988 15.377 1.00 95.19 112 LYS A C 1
ATOM 837 O O . LYS A 1 112 ? -8.705 12.367 14.379 1.00 95.19 112 LYS A O 1
ATOM 842 N N . GLU A 1 113 ? -9.941 13.985 15.326 1.00 95.19 113 GLU A N 1
ATOM 843 C CA . GLU A 1 113 ? -10.534 14.417 14.053 1.00 95.19 113 GLU A CA 1
ATOM 844 C C . GLU A 1 113 ? -9.479 15.024 13.116 1.00 95.19 113 GLU A C 1
ATOM 846 O O . GLU A 1 113 ? -9.410 14.652 11.947 1.00 95.19 113 GLU A O 1
ATOM 851 N N . VAL A 1 114 ? -8.570 15.860 13.632 1.00 95.44 114 VAL A N 1
ATOM 852 C CA . VAL A 1 114 ? -7.465 16.416 12.826 1.00 95.44 114 VAL A CA 1
ATOM 853 C C . VAL A 1 114 ? -6.545 15.313 12.299 1.00 95.44 114 VAL A C 1
ATOM 855 O O . VAL A 1 114 ? -6.151 15.338 11.134 1.00 95.44 114 VAL A O 1
ATOM 858 N N . ALA A 1 115 ? -6.207 14.328 13.134 1.00 96.00 115 ALA A N 1
ATOM 859 C CA . ALA A 1 115 ? -5.387 13.193 12.726 1.00 96.00 115 ALA A CA 1
ATOM 860 C C . ALA A 1 115 ? -6.071 12.358 11.635 1.00 96.00 115 ALA A C 1
ATOM 862 O O . ALA A 1 1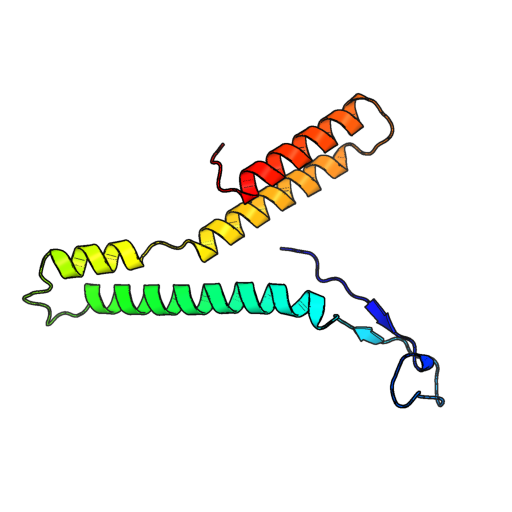15 ? -5.424 11.973 10.664 1.00 96.00 115 ALA A O 1
ATOM 863 N N . LYS A 1 116 ? -7.382 12.130 11.754 1.00 95.62 116 LYS A N 1
ATOM 864 C CA . LYS A 1 116 ? -8.188 11.426 10.752 1.00 95.62 116 LYS A CA 1
ATOM 865 C C . LYS A 1 116 ? -8.218 12.171 9.416 1.00 95.62 116 LYS A C 1
ATOM 867 O O . LYS A 1 116 ? -8.010 11.556 8.368 1.00 95.62 116 LYS A O 1
ATOM 872 N N . ASP A 1 117 ? -8.414 13.488 9.442 1.00 96.00 117 ASP A N 1
ATOM 873 C CA . ASP A 1 117 ? -8.384 14.321 8.237 1.00 96.00 117 ASP A CA 1
ATOM 874 C C . ASP A 1 117 ? -6.996 14.320 7.584 1.00 96.00 117 ASP A C 1
ATOM 876 O O . ASP A 1 117 ? -6.875 14.174 6.364 1.00 96.00 117 ASP A O 1
ATOM 880 N N . PHE A 1 118 ? -5.935 14.421 8.387 1.00 95.75 118 PHE A N 1
ATOM 881 C CA . PHE A 1 118 ? -4.558 14.373 7.902 1.00 95.75 118 PHE A CA 1
ATOM 882 C C . PHE A 1 118 ? -4.204 13.002 7.304 1.00 95.75 118 PHE A C 1
ATOM 884 O O . PHE A 1 118 ? -3.668 12.926 6.198 1.00 95.75 118 PHE A O 1
ATOM 891 N N . ALA A 1 119 ? -4.589 11.907 7.960 1.00 95.81 119 ALA A N 1
ATOM 892 C CA . ALA A 1 119 ? -4.438 10.551 7.438 1.00 95.81 119 ALA A CA 1
ATOM 893 C C . ALA A 1 119 ? -5.172 10.370 6.095 1.00 95.81 119 ALA A C 1
ATOM 895 O O . ALA A 1 119 ? -4.633 9.778 5.156 1.00 95.81 119 ALA A O 1
ATOM 896 N N . ALA A 1 120 ? -6.374 10.938 5.950 1.00 95.50 120 ALA A N 1
ATOM 897 C CA . ALA A 1 120 ? -7.104 10.933 4.684 1.00 95.50 120 ALA A CA 1
ATOM 898 C C . ALA A 1 120 ? -6.399 11.741 3.575 1.00 95.50 120 ALA A C 1
ATOM 900 O O . ALA A 1 120 ? -6.495 11.373 2.402 1.00 95.50 120 ALA A O 1
ATOM 901 N N . GLN A 1 121 ? -5.686 12.821 3.911 1.00 95.25 121 GLN A N 1
ATOM 902 C CA . GLN A 1 121 ? -4.867 13.574 2.950 1.00 95.25 121 GLN A CA 1
ATOM 903 C C . GLN A 1 121 ? -3.635 12.783 2.505 1.00 95.25 121 GLN A C 1
ATOM 905 O O . GLN A 1 121 ? -3.359 12.720 1.305 1.00 95.25 121 GLN A O 1
ATOM 910 N N . LEU A 1 122 ? -2.953 12.113 3.439 1.00 94.25 122 LEU A N 1
ATOM 911 C CA . LEU A 1 122 ? -1.805 11.259 3.130 1.00 94.25 122 LEU A CA 1
ATOM 912 C C . LEU A 1 122 ? -2.188 10.156 2.137 1.00 94.25 122 LEU A C 1
ATOM 914 O O . LEU A 1 122 ? -1.510 9.997 1.125 1.00 94.25 122 LEU A O 1
ATOM 918 N N . ARG A 1 123 ? -3.328 9.479 2.342 1.00 93.88 123 ARG A N 1
ATOM 919 C CA . ARG A 1 123 ? -3.852 8.452 1.413 1.00 93.88 123 ARG A CA 1
ATOM 920 C C . ARG A 1 123 ? -4.152 8.974 0.006 1.00 93.88 123 ARG A C 1
ATOM 922 O O . ARG A 1 123 ? -4.106 8.207 -0.949 1.00 93.88 123 ARG A O 1
ATOM 929 N N . LYS A 1 124 ? -4.443 10.270 -0.143 1.00 91.38 124 LYS A N 1
ATOM 930 C CA . LYS A 1 124 ? -4.643 10.921 -1.452 1.00 91.38 124 LYS A CA 1
ATOM 931 C C . LYS A 1 124 ? -3.327 11.289 -2.146 1.00 91.38 124 LYS A C 1
ATOM 933 O O . LYS A 1 124 ? -3.367 11.851 -3.235 1.00 91.38 124 LYS A O 1
ATOM 938 N N . GLY A 1 125 ? -2.178 11.016 -1.525 1.00 82.94 125 GLY A N 1
ATOM 939 C CA . GLY A 1 125 ? -0.871 11.417 -2.041 1.00 82.94 125 GLY A CA 1
ATOM 940 C C . GLY A 1 125 ? -0.610 12.920 -1.924 1.00 82.94 125 GLY A C 1
ATOM 941 O O . GLY A 1 125 ? 0.300 13.428 -2.575 1.00 82.94 125 GLY A O 1
ATOM 942 N N . VAL A 1 126 ? -1.391 13.646 -1.111 1.00 74.81 126 VAL A N 1
ATOM 943 C CA . VAL A 1 126 ? -1.114 15.058 -0.828 1.00 74.81 126 VAL A CA 1
ATOM 944 C C . VAL A 1 126 ? 0.122 15.092 0.062 1.00 74.81 126 VAL A C 1
ATOM 946 O O . VAL A 1 126 ? 0.069 14.697 1.227 1.00 74.81 126 VAL A O 1
ATOM 949 N N . GLN A 1 127 ? 1.258 15.491 -0.510 1.00 61.19 127 GLN A N 1
ATOM 950 C CA . GLN A 1 127 ? 2.467 15.694 0.277 1.00 61.19 127 GLN A CA 1
ATOM 951 C C . GLN A 1 127 ? 2.241 16.857 1.246 1.00 61.19 127 GLN A C 1
ATOM 953 O O . GLN A 1 127 ? 1.716 17.901 0.858 1.00 61.19 127 GLN A O 1
ATOM 958 N N . SER A 1 128 ? 2.591 16.619 2.510 1.00 54.75 128 SER A N 1
ATOM 959 C CA . SER A 1 128 ? 2.687 17.638 3.560 1.00 54.75 128 SER A CA 1
ATOM 960 C C . SER A 1 128 ? 3.833 18.602 3.289 1.00 54.75 128 SER A C 1
ATOM 962 O O . SER A 1 128 ? 4.867 18.126 2.766 1.00 54.75 128 SER A O 1
#

Foldseek 3Di:
DPPQDWDKDWQVNDVVRDDPDTDIDIDGDPVSVVVVVVLVVLVVVLVVLLVVLVCQVPPPVCPDPPPVNPVVSVVSNDDVSVQLVVLLVVLVVLQVVLCVLPDDDPVSVVSNVVSNVVSVCSNVVNDD

Radius of gyration: 23.09 Å; chains: 1; bounding box: 47×53×56 Å

Secondary structure (DSSP, 8-state):
-PPP--EEE-GGGSSSPP-SS---EEE--HHHHHHHHHHHHHHHHHHHHHHHHHHHHH-TT-TT--HHHHHHHHHTT--HHHHHHHHHHHHHHHHHHHHTT-SSSHHHHHHHHHHHHHHHHHHTT---

Sequence (128 aa):
MQQVKIYTASPSDLSPPVQSESFCVDLVLASDYRELEAKCAALVVENAALKSALNAILQPDAAVLERNHRVRALDAMATPATEANLAEVRAQDVEMFSEKFGGGTLISDMVKEVAKDFAAQLRKGVQS

pLDDT: mean 85.42, std 10.97, range [51.75, 96.62]

Organism: NCBI:txid340190